Protein AF-A0A9E2XCJ7-F1 (afdb_monomer_lite)

Foldseek 3Di:
DDPPDPPDPPVQVVVQVVVQCVCCVPPVDGSFNCQFQLQVVDDDPVCVVQVWHWDKDWPDWDADPQRKIKTWIWTWIQHPQWIKTWIFIWMAGNVRDITTPDTPGIGTPDGRDVDPPDPDDPPDDDDD

Secondary structure (DSSP, 8-state):
----------HHHHHHHHHHHHHHHHH---HHHHHHHHTTT---HHHHHTT-EEEEEEEEEEE-TTS-EEEEEEEEEEETTEEEEEEEEEEE-TT--EEEEEEEEEEEEEE------PPP---PPP--

Structure (mmCIF, N/CA/C/O backbone):
data_AF-A0A9E2XCJ7-F1
#
_entry.id   AF-A0A9E2XCJ7-F1
#
loop_
_atom_site.group_PDB
_atom_site.id
_atom_site.type_symbol
_atom_site.label_atom_id
_atom_site.label_alt_id
_atom_site.label_comp_id
_atom_site.label_asym_id
_atom_site.label_entity_id
_atom_site.label_seq_id
_atom_site.pdbx_PDB_ins_code
_atom_site.Cartn_x
_atom_site.Cartn_y
_atom_site.Cartn_z
_atom_site.occupancy
_atom_site.B_iso_or_equiv
_atom_site.auth_seq_id
_atom_site.auth_comp_id
_atom_site.auth_asym_id
_atom_site.auth_atom_id
_atom_site.pdbx_PDB_model_num
ATOM 1 N N . MET A 1 1 ? 29.376 -7.593 33.443 1.00 41.00 1 MET A N 1
ATOM 2 C CA . MET A 1 1 ? 28.528 -6.391 33.308 1.00 41.00 1 MET A CA 1
ATOM 3 C C . MET A 1 1 ? 27.822 -6.497 31.973 1.00 41.00 1 MET A C 1
ATOM 5 O O . MET A 1 1 ? 28.352 -6.059 30.962 1.00 41.00 1 MET A O 1
ATOM 9 N N . GLU A 1 2 ? 26.688 -7.189 31.967 1.00 42.97 2 GLU A N 1
ATOM 10 C CA . GLU A 1 2 ? 25.799 -7.286 30.813 1.00 42.97 2 GLU A CA 1
ATOM 11 C C . GLU A 1 2 ? 24.868 -6.076 30.839 1.00 42.97 2 GLU A C 1
ATOM 13 O O . GLU A 1 2 ? 24.058 -5.928 31.752 1.00 42.97 2 GLU A O 1
ATOM 18 N N . ALA A 1 3 ? 24.995 -5.190 29.855 1.00 46.09 3 ALA A N 1
ATOM 19 C CA . ALA A 1 3 ? 23.937 -4.240 29.560 1.00 46.09 3 ALA A CA 1
ATOM 20 C C . ALA A 1 3 ? 22.889 -4.992 28.733 1.00 46.09 3 ALA A C 1
ATOM 22 O O . ALA A 1 3 ? 23.031 -5.135 27.517 1.00 46.09 3 ALA A O 1
ATOM 23 N N . SER A 1 4 ? 21.871 -5.515 29.419 1.00 49.62 4 SER A N 1
ATOM 24 C CA . SER A 1 4 ? 20.641 -5.993 28.792 1.00 49.62 4 SER A CA 1
ATOM 25 C C . SER A 1 4 ? 20.048 -4.839 27.990 1.00 49.62 4 SER A C 1
ATOM 27 O O . SER A 1 4 ? 19.541 -3.873 28.554 1.00 49.62 4 SER A O 1
ATOM 29 N N . ARG A 1 5 ? 20.165 -4.899 26.662 1.00 51.66 5 ARG A N 1
ATOM 30 C CA . ARG A 1 5 ? 19.358 -4.057 25.784 1.00 51.66 5 ARG A CA 1
ATOM 31 C C . ARG A 1 5 ? 17.934 -4.584 25.901 1.00 51.66 5 ARG A C 1
ATOM 33 O O . ARG A 1 5 ? 17.638 -5.640 25.353 1.00 51.66 5 ARG A O 1
ATOM 40 N N . GLU A 1 6 ? 17.082 -3.877 26.637 1.00 45.69 6 GLU A N 1
ATOM 41 C CA . GLU A 1 6 ? 15.632 -4.010 26.508 1.00 45.69 6 GLU A CA 1
ATOM 42 C C . GLU A 1 6 ? 15.285 -3.848 25.024 1.00 45.69 6 GLU A C 1
ATOM 44 O O . GLU A 1 6 ? 15.324 -2.747 24.468 1.00 45.69 6 GLU A O 1
ATOM 49 N N . ALA A 1 7 ? 15.016 -4.966 24.353 1.00 46.31 7 ALA A N 1
ATOM 50 C CA . ALA A 1 7 ? 14.388 -4.948 23.050 1.00 46.31 7 ALA A CA 1
ATOM 51 C C . ALA A 1 7 ? 12.980 -4.396 23.274 1.00 46.31 7 ALA A C 1
ATOM 53 O O . ALA A 1 7 ? 12.128 -5.072 23.851 1.00 46.31 7 ALA A O 1
ATOM 54 N N . LYS A 1 8 ? 12.750 -3.140 22.879 1.00 44.44 8 LYS A N 1
ATOM 55 C CA . LYS A 1 8 ? 11.389 -2.612 22.780 1.00 44.44 8 LYS A CA 1
ATOM 56 C C . LYS A 1 8 ? 10.577 -3.593 21.921 1.00 44.44 8 LYS A C 1
ATOM 58 O O . LYS A 1 8 ? 11.112 -4.039 20.902 1.00 44.44 8 LYS A O 1
ATOM 63 N N . PRO A 1 9 ? 9.339 -3.945 22.311 1.00 49.00 9 PRO A N 1
ATOM 64 C CA . PRO A 1 9 ? 8.481 -4.755 21.458 1.00 49.00 9 PRO A CA 1
ATOM 65 C C . PRO A 1 9 ? 8.407 -4.093 20.082 1.00 49.00 9 PRO A C 1
ATOM 67 O O . PRO A 1 9 ? 8.345 -2.865 19.977 1.00 49.00 9 PRO A O 1
ATOM 70 N N . ASN A 1 10 ? 8.522 -4.906 19.036 1.00 59.38 10 ASN A N 1
ATOM 71 C CA . ASN A 1 10 ? 8.609 -4.440 17.660 1.00 59.38 10 ASN A CA 1
ATOM 72 C C . ASN A 1 10 ? 7.191 -4.099 17.169 1.00 59.38 10 ASN A C 1
ATOM 74 O O . ASN A 1 10 ? 6.634 -4.790 16.324 1.00 59.38 10 ASN A O 1
ATOM 78 N N . THR A 1 11 ? 6.594 -3.058 17.756 1.00 68.31 11 THR A N 1
ATOM 79 C CA . THR A 1 11 ? 5.179 -2.667 17.624 1.00 68.31 11 THR A CA 1
ATOM 80 C C . THR A 1 11 ? 4.733 -2.503 16.171 1.00 68.31 11 THR A C 1
ATOM 82 O O . THR A 1 11 ? 3.592 -2.795 15.841 1.00 68.31 11 THR A O 1
ATOM 85 N N . SER A 1 12 ? 5.663 -2.133 15.286 1.00 72.06 12 SER A N 1
ATOM 86 C CA . SER A 1 12 ? 5.444 -2.027 13.837 1.00 72.06 12 SER A CA 1
ATOM 87 C C . SER A 1 12 ? 4.940 -3.332 13.197 1.00 72.06 12 SER A C 1
ATOM 89 O O . SER A 1 12 ? 4.043 -3.307 12.356 1.00 72.06 12 SER A O 1
ATOM 91 N N . LEU A 1 13 ? 5.465 -4.487 13.633 1.00 76.62 13 LEU A N 1
ATOM 92 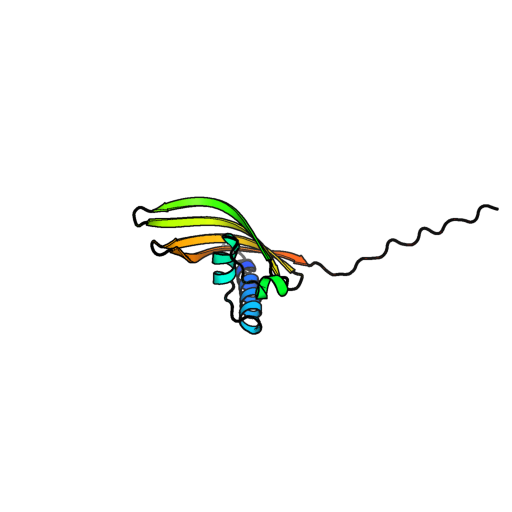C CA . LEU A 1 13 ? 5.038 -5.802 13.135 1.00 76.62 13 LEU A CA 1
ATOM 93 C C . LEU A 1 13 ? 3.681 -6.232 13.707 1.00 76.62 13 LEU A C 1
ATOM 95 O O . LEU A 1 13 ? 2.923 -6.932 13.044 1.00 76.62 13 LEU A O 1
ATOM 99 N N . GLU A 1 14 ? 3.368 -5.827 14.936 1.00 85.94 14 GLU A N 1
ATOM 100 C CA . GLU A 1 14 ? 2.078 -6.139 15.559 1.00 85.94 14 GLU A CA 1
ATOM 101 C C . GLU A 1 14 ? 0.955 -5.322 14.906 1.00 85.94 14 GLU A C 1
ATOM 103 O O . GLU A 1 14 ? -0.092 -5.868 14.556 1.00 85.94 14 GLU A O 1
ATOM 108 N N . ASP A 1 15 ? 1.194 -4.030 14.667 1.00 89.50 15 ASP A N 1
ATOM 109 C CA . ASP A 1 15 ? 0.244 -3.140 14.001 1.00 89.50 15 ASP A CA 1
ATOM 110 C C . ASP A 1 15 ? -0.040 -3.582 12.558 1.00 89.50 15 ASP A C 1
ATOM 112 O O . ASP A 1 15 ? -1.198 -3.586 12.128 1.00 89.50 15 ASP A O 1
ATOM 116 N N . SER A 1 16 ? 0.991 -3.987 11.806 1.00 93.12 16 SER A N 1
ATOM 117 C CA . SER A 1 16 ? 0.807 -4.484 10.439 1.00 93.12 16 SER A CA 1
ATOM 118 C C . SER A 1 16 ? 0.022 -5.798 10.411 1.00 93.12 16 SER A C 1
ATOM 120 O O . SER A 1 16 ? -0.873 -5.944 9.577 1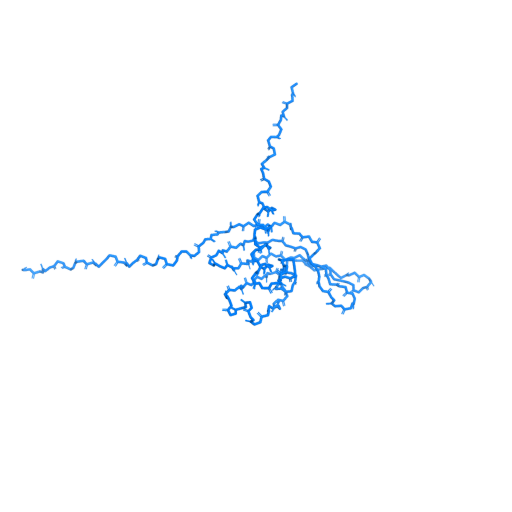.00 93.12 16 SER A O 1
ATOM 122 N N . GLN A 1 17 ? 0.256 -6.708 11.364 1.00 95.00 17 GLN A N 1
ATOM 123 C CA . GLN A 1 17 ? -0.505 -7.955 11.468 1.00 95.00 17 GLN A CA 1
ATOM 124 C C . GLN A 1 17 ? -1.984 -7.706 11.789 1.00 95.00 17 GLN A C 1
ATOM 126 O O . GLN A 1 17 ? -2.857 -8.301 11.162 1.00 95.00 17 GLN A O 1
ATOM 131 N N . ILE A 1 18 ? -2.295 -6.788 12.710 1.00 94.19 18 ILE A N 1
ATOM 132 C CA . ILE A 1 18 ? -3.686 -6.434 13.045 1.00 94.19 18 ILE A CA 1
ATOM 133 C C . ILE A 1 18 ? -4.427 -5.905 11.809 1.00 94.19 18 ILE A C 1
ATOM 135 O O . ILE A 1 18 ? -5.575 -6.280 11.544 1.00 94.19 18 ILE A O 1
ATOM 139 N N . VAL A 1 19 ? -3.773 -5.033 11.036 1.00 95.56 19 VAL A N 1
ATOM 140 C CA . VAL A 1 19 ? -4.353 -4.484 9.806 1.00 95.56 19 VAL A CA 1
ATOM 141 C C . VAL A 1 19 ? -4.505 -5.573 8.741 1.00 95.56 19 VAL A C 1
ATOM 143 O O . VAL A 1 19 ? -5.553 -5.628 8.089 1.00 95.56 19 VAL A O 1
ATOM 146 N N . HIS A 1 20 ? -3.515 -6.459 8.592 1.00 97.06 20 HIS A N 1
ATOM 147 C CA . HIS A 1 20 ? -3.593 -7.623 7.708 1.00 97.06 20 HIS A CA 1
ATOM 148 C C . HIS A 1 20 ? -4.801 -8.498 8.062 1.00 97.06 20 HIS A C 1
ATOM 150 O O . HIS A 1 20 ? -5.640 -8.758 7.200 1.00 97.06 20 HIS A O 1
ATOM 156 N N . ASP A 1 21 ? -4.953 -8.890 9.326 1.00 97.19 21 ASP A N 1
ATOM 157 C CA . ASP A 1 21 ? -6.041 -9.760 9.780 1.00 97.19 21 ASP A CA 1
ATOM 158 C C . ASP A 1 21 ? -7.415 -9.133 9.516 1.00 97.19 21 ASP A C 1
ATOM 160 O O . ASP A 1 21 ? -8.335 -9.803 9.036 1.00 97.19 21 ASP A O 1
ATOM 164 N N . TYR A 1 22 ? -7.561 -7.827 9.765 1.00 95.38 22 TYR A N 1
ATOM 165 C CA . TYR A 1 22 ? -8.789 -7.093 9.463 1.00 95.38 22 TYR A CA 1
ATOM 166 C C . TYR A 1 22 ? -9.114 -7.094 7.960 1.00 95.38 22 TYR A C 1
ATOM 168 O O . TYR A 1 22 ? -10.251 -7.387 7.562 1.00 95.38 22 TYR A O 1
ATOM 176 N N . LEU A 1 23 ? -8.125 -6.779 7.116 1.00 96.75 23 LEU A N 1
ATOM 177 C CA . LEU A 1 23 ? -8.280 -6.765 5.660 1.00 96.75 23 LEU A CA 1
ATOM 178 C C . LEU A 1 23 ? -8.637 -8.153 5.132 1.00 96.75 23 LEU A C 1
ATOM 180 O O . LEU A 1 23 ? -9.576 -8.305 4.340 1.00 96.75 23 LEU A O 1
ATOM 184 N N . PHE A 1 24 ? -7.942 -9.175 5.618 1.00 96.94 24 PHE A N 1
ATOM 185 C CA . PHE A 1 24 ? -8.118 -10.538 5.160 1.00 96.94 24 PHE A CA 1
ATOM 186 C C . PHE A 1 24 ? -9.464 -11.114 5.605 1.00 96.94 24 PHE A C 1
ATOM 188 O O . PHE A 1 24 ? -10.179 -11.712 4.797 1.00 96.94 24 PHE A O 1
ATOM 195 N N . ALA A 1 25 ? -9.875 -10.877 6.853 1.00 96.75 25 ALA A N 1
ATOM 196 C CA . ALA A 1 25 ? -11.157 -11.347 7.370 1.00 96.75 25 ALA A CA 1
ATOM 197 C C . ALA A 1 25 ? -12.355 -10.730 6.629 1.00 96.75 25 ALA A C 1
ATOM 199 O O . ALA A 1 25 ? -13.347 -11.421 6.380 1.00 96.75 25 ALA A O 1
ATOM 200 N N . ARG A 1 26 ? -12.279 -9.442 6.264 1.00 95.94 26 ARG A N 1
ATOM 201 C CA . ARG A 1 26 ? -13.427 -8.695 5.722 1.00 95.94 26 ARG A CA 1
ATOM 202 C C . ARG A 1 26 ? -13.441 -8.581 4.200 1.00 95.94 26 ARG A C 1
ATOM 204 O O . ARG A 1 26 ? -14.515 -8.584 3.595 1.00 95.94 26 ARG A O 1
ATOM 211 N N . TYR A 1 27 ? -12.272 -8.486 3.577 1.00 95.62 27 TYR A N 1
ATOM 212 C CA . TYR A 1 27 ? -12.139 -8.229 2.143 1.00 95.62 27 TYR A CA 1
ATOM 213 C C . TYR A 1 27 ? -11.387 -9.322 1.390 1.00 95.62 27 TYR A C 1
ATOM 215 O O . TYR A 1 27 ? -11.465 -9.318 0.164 1.00 95.62 27 TYR A O 1
ATOM 223 N N . ARG A 1 28 ? -10.754 -10.277 2.094 1.00 96.25 28 ARG A N 1
ATOM 224 C CA . ARG A 1 28 ? -9.896 -11.324 1.505 1.00 96.25 28 ARG A CA 1
ATOM 225 C C . ARG A 1 28 ? -8.719 -10.734 0.724 1.00 96.25 28 ARG A C 1
ATOM 227 O O . ARG A 1 28 ? -8.366 -11.231 -0.336 1.00 96.25 28 ARG A O 1
ATOM 234 N N . VAL A 1 29 ? -8.152 -9.654 1.254 1.00 96.12 29 VAL A N 1
ATOM 235 C CA . VAL A 1 29 ? -7.010 -8.932 0.686 1.00 96.12 29 VAL A CA 1
ATOM 236 C C . VAL A 1 29 ? -5.895 -8.942 1.723 1.00 96.12 29 VAL A C 1
ATOM 238 O O . VAL A 1 29 ? -6.164 -8.643 2.886 1.00 96.12 29 VAL A O 1
ATOM 241 N N . ALA A 1 30 ? -4.679 -9.308 1.319 1.00 96.31 30 ALA A N 1
ATOM 242 C CA . ALA A 1 30 ? -3.499 -9.195 2.169 1.00 96.31 30 ALA A CA 1
ATOM 243 C C . ALA A 1 30 ? -3.067 -7.722 2.283 1.00 96.31 30 ALA A C 1
ATOM 245 O O . ALA A 1 30 ? -3.264 -6.933 1.352 1.00 96.31 30 ALA A O 1
ATOM 246 N N . LEU A 1 31 ? -2.480 -7.335 3.419 1.00 97.00 31 LEU A N 1
ATOM 247 C CA . LEU A 1 31 ? -1.943 -5.979 3.594 1.00 97.00 31 LEU A CA 1
ATOM 248 C C . LEU A 1 31 ? -0.854 -5.681 2.555 1.00 97.00 31 LEU A C 1
ATOM 250 O O . LEU A 1 31 ? -0.786 -4.583 2.011 1.00 97.00 31 LEU A O 1
ATOM 254 N N . GLU A 1 32 ? -0.035 -6.678 2.262 1.00 96.56 32 GLU A N 1
ATOM 255 C CA . GLU A 1 32 ? 1.092 -6.626 1.348 1.00 96.56 32 GLU A CA 1
ATOM 256 C C . GLU A 1 32 ? 0.642 -6.289 -0.074 1.00 96.56 32 GLU A C 1
ATOM 258 O O . GLU A 1 32 ? 1.144 -5.332 -0.663 1.00 96.56 32 GLU A O 1
ATOM 263 N N . ASP A 1 33 ? -0.376 -6.992 -0.576 1.00 96.62 33 ASP A N 1
ATOM 264 C CA . ASP A 1 33 ? -0.973 -6.721 -1.886 1.00 96.62 33 ASP A CA 1
ATOM 265 C C . ASP A 1 33 ? -1.579 -5.315 -1.928 1.00 96.62 33 ASP A C 1
ATOM 267 O O . ASP A 1 33 ? -1.363 -4.552 -2.873 1.00 96.62 33 ASP A O 1
ATOM 271 N N . LEU A 1 34 ? -2.309 -4.929 -0.874 1.00 97.38 34 LEU A N 1
ATOM 272 C CA . LEU A 1 34 ? -2.899 -3.596 -0.785 1.00 97.38 34 LEU A CA 1
ATOM 273 C C . LEU A 1 34 ? -1.832 -2.496 -0.863 1.00 97.38 34 LEU A C 1
ATOM 275 O O . LEU A 1 34 ? -2.042 -1.498 -1.550 1.00 97.38 34 LEU A O 1
ATOM 279 N N . LEU A 1 35 ? -0.705 -2.650 -0.169 1.00 97.50 35 LEU A N 1
ATOM 280 C CA . LEU A 1 35 ? 0.376 -1.664 -0.170 1.00 97.50 35 LEU A CA 1
ATOM 281 C C . LEU A 1 35 ? 1.159 -1.668 -1.494 1.00 97.50 35 LEU A C 1
ATOM 283 O O . LEU A 1 35 ? 1.466 -0.596 -2.026 1.00 97.50 35 LEU A O 1
ATOM 287 N N . ALA A 1 36 ? 1.433 -2.840 -2.071 1.00 97.19 36 ALA A N 1
ATOM 288 C CA . ALA A 1 36 ? 2.178 -2.970 -3.324 1.00 97.19 36 ALA A CA 1
ATOM 289 C C . ALA A 1 36 ? 1.435 -2.341 -4.515 1.00 97.19 36 ALA A C 1
ATOM 291 O O . ALA A 1 36 ? 2.021 -1.570 -5.283 1.00 97.19 36 ALA A O 1
ATOM 292 N N . TYR A 1 37 ? 0.132 -2.606 -4.639 1.00 96.69 37 TYR A N 1
ATOM 293 C CA . TYR A 1 37 ? -0.705 -2.040 -5.701 1.00 96.69 37 TYR A CA 1
ATOM 294 C C . TYR A 1 37 ? -1.205 -0.633 -5.361 1.00 96.69 37 TYR A C 1
ATOM 296 O O . TYR A 1 37 ? -1.185 0.264 -6.208 1.00 96.69 37 TYR A O 1
ATOM 304 N N . GLY A 1 38 ? -1.572 -0.391 -4.101 1.00 96.62 38 GLY A N 1
ATOM 305 C CA . GLY A 1 38 ? -2.050 0.911 -3.647 1.00 96.62 38 GLY A CA 1
ATOM 306 C C . GLY A 1 38 ? -0.995 2.010 -3.755 1.00 96.62 38 GLY A C 1
ATOM 307 O O . GLY A 1 38 ? -1.337 3.150 -4.064 1.00 96.62 38 GLY A O 1
ATOM 308 N N . SER A 1 39 ? 0.292 1.683 -3.587 1.00 96.62 39 SER A N 1
ATOM 309 C CA . SER A 1 39 ? 1.388 2.642 -3.802 1.00 96.62 39 SER A CA 1
ATOM 310 C C . SER A 1 39 ? 1.551 3.076 -5.265 1.00 96.62 39 SER A C 1
ATOM 312 O O . SER A 1 39 ? 2.028 4.180 -5.521 1.00 96.62 39 SER A O 1
ATOM 314 N N . ALA A 1 40 ? 1.076 2.267 -6.217 1.00 95.38 40 ALA A N 1
ATOM 315 C CA . ALA A 1 40 ? 0.974 2.615 -7.635 1.00 95.38 40 ALA A CA 1
ATOM 316 C C . ALA A 1 40 ? -0.354 3.316 -7.995 1.00 95.38 40 ALA A C 1
ATOM 318 O O . ALA A 1 40 ? -0.626 3.564 -9.169 1.00 95.38 40 ALA A O 1
ATOM 319 N N . GLY A 1 41 ? -1.199 3.625 -7.005 1.00 94.12 41 GLY A N 1
ATOM 320 C CA . GLY A 1 41 ? -2.523 4.210 -7.219 1.00 94.12 41 GLY A CA 1
ATOM 321 C C . GLY A 1 41 ? -3.586 3.202 -7.663 1.00 94.12 41 GLY A C 1
ATOM 322 O O . GLY A 1 41 ? -4.666 3.609 -8.086 1.00 94.12 41 GLY A O 1
ATOM 323 N N . VAL A 1 42 ? -3.306 1.899 -7.567 1.00 93.56 42 VAL A N 1
ATOM 324 C CA . VAL A 1 42 ? -4.246 0.836 -7.933 1.00 93.56 42 VAL A CA 1
ATOM 325 C C . VAL A 1 42 ? -4.900 0.295 -6.667 1.00 93.56 42 VAL A C 1
ATOM 327 O O . VAL A 1 42 ? -4.319 -0.494 -5.927 1.00 93.56 42 VAL A O 1
ATOM 330 N N . VAL A 1 43 ? -6.138 0.715 -6.414 1.00 92.44 43 VAL A N 1
ATOM 331 C CA . VAL A 1 43 ? -6.973 0.204 -5.319 1.00 92.44 43 VAL A CA 1
ATOM 332 C C . VAL A 1 43 ? -8.321 -0.209 -5.899 1.00 92.44 43 VAL A C 1
ATOM 334 O O . VAL A 1 43 ? -8.887 0.489 -6.736 1.00 92.44 43 VAL A O 1
ATOM 337 N N . SER A 1 44 ? -8.847 -1.365 -5.487 1.00 92.75 44 SER A N 1
ATOM 338 C CA . SER A 1 44 ? -10.155 -1.802 -5.983 1.00 92.75 44 SER A CA 1
ATOM 339 C C . SER A 1 44 ? -11.274 -0.880 -5.490 1.00 92.75 44 SER A C 1
ATOM 341 O O . SER A 1 44 ? -11.302 -0.484 -4.321 1.00 92.75 44 SER A O 1
ATOM 343 N N . LEU A 1 45 ? -12.264 -0.629 -6.351 1.00 91.31 45 LEU A N 1
ATOM 344 C CA . LEU A 1 45 ? -13.408 0.237 -6.042 1.00 91.31 45 LEU A CA 1
ATOM 345 C C . LEU A 1 45 ? -14.139 -0.178 -4.752 1.00 91.31 45 LEU A C 1
ATOM 347 O O . LEU A 1 45 ? -14.613 0.668 -3.999 1.00 91.31 45 LEU A O 1
ATOM 351 N N . LYS A 1 46 ? -14.208 -1.485 -4.465 1.00 93.31 46 LYS A N 1
ATOM 352 C CA . LYS A 1 46 ? -14.826 -2.022 -3.243 1.00 93.31 46 LYS A CA 1
ATOM 353 C C . LYS A 1 46 ? -14.110 -1.541 -1.976 1.00 93.31 46 LYS A C 1
ATOM 355 O O . LYS A 1 46 ? -14.770 -1.238 -0.986 1.00 93.31 46 LYS A O 1
ATOM 360 N N . LEU A 1 47 ? -12.777 -1.495 -1.995 1.00 94.69 47 LEU A N 1
ATOM 361 C CA . LEU A 1 47 ? -11.979 -1.023 -0.862 1.00 94.69 47 LEU A CA 1
ATOM 362 C C . LEU A 1 47 ? -12.108 0.495 -0.710 1.00 94.69 47 LEU A C 1
ATOM 364 O O . LEU A 1 47 ? -12.322 0.975 0.402 1.00 94.69 47 LEU A O 1
ATOM 368 N N . GLU A 1 48 ? -12.092 1.237 -1.819 1.00 93.50 48 GLU A N 1
ATOM 369 C CA . GLU A 1 48 ? -12.301 2.689 -1.796 1.00 93.50 48 GLU A CA 1
ATOM 370 C C . GLU A 1 48 ? -13.677 3.068 -1.232 1.00 93.50 48 GLU A C 1
ATOM 372 O O . GLU A 1 48 ? -13.782 3.949 -0.375 1.00 93.50 48 GLU A O 1
ATOM 377 N N . GLN A 1 49 ? -14.736 2.363 -1.650 1.00 93.81 49 GLN A N 1
ATOM 378 C CA . GLN A 1 49 ? -16.093 2.530 -1.117 1.00 93.81 49 GLN A CA 1
ATOM 379 C C . GLN A 1 49 ? -16.191 2.171 0.369 1.00 93.81 49 GLN A C 1
ATOM 381 O O . GLN A 1 49 ? -16.997 2.753 1.091 1.00 93.81 49 GLN A O 1
ATOM 386 N N . ALA A 1 50 ? -15.353 1.247 0.845 1.00 93.38 50 ALA A N 1
ATOM 387 C CA . ALA A 1 50 ? -15.229 0.919 2.262 1.00 93.38 50 ALA A CA 1
ATOM 388 C C . ALA A 1 50 ? -14.399 1.947 3.059 1.00 93.38 50 ALA A C 1
ATOM 390 O O . ALA A 1 50 ? -14.155 1.746 4.250 1.00 93.38 50 ALA A O 1
ATOM 391 N N . GLY A 1 51 ? -13.958 3.038 2.422 1.00 93.88 51 GLY A N 1
ATOM 392 C CA . GLY A 1 51 ? -13.158 4.088 3.046 1.00 93.88 51 GLY A CA 1
ATOM 393 C C . GLY A 1 51 ? -11.678 3.737 3.196 1.00 93.88 51 GLY A C 1
ATOM 394 O O . GLY A 1 51 ? -10.965 4.458 3.890 1.00 93.88 51 GLY A O 1
ATOM 395 N N . ILE A 1 52 ? -11.209 2.659 2.560 1.00 96.19 52 ILE A N 1
ATOM 396 C CA . ILE A 1 52 ? -9.797 2.274 2.568 1.00 96.19 52 ILE A CA 1
ATOM 397 C C . ILE A 1 52 ? -9.075 3.084 1.499 1.00 96.19 52 ILE A C 1
ATOM 399 O O . ILE A 1 52 ? -9.440 3.035 0.324 1.00 96.19 52 ILE A O 1
ATOM 403 N N . ARG A 1 53 ? -8.057 3.845 1.902 1.00 96.31 53 ARG A N 1
ATOM 404 C CA . ARG A 1 53 ? -7.293 4.710 0.996 1.00 96.31 53 ARG A CA 1
ATOM 405 C C . ARG A 1 53 ? -5.805 4.541 1.229 1.00 96.31 53 ARG A C 1
ATOM 407 O O . ARG A 1 53 ? -5.350 4.637 2.364 1.00 96.31 53 ARG A O 1
ATOM 414 N N . VAL A 1 54 ? -5.066 4.362 0.140 1.00 97.44 54 VAL A N 1
ATOM 415 C CA . VAL A 1 54 ? -3.602 4.360 0.128 1.00 97.44 54 VAL A CA 1
ATOM 416 C C . VAL A 1 54 ? -3.146 5.623 -0.590 1.00 97.44 54 VAL A C 1
ATOM 418 O O . VAL A 1 54 ? -3.616 5.925 -1.686 1.00 97.44 54 VAL A O 1
ATOM 421 N N . ARG A 1 55 ? -2.257 6.390 0.038 1.00 97.00 55 ARG A N 1
ATOM 422 C CA . ARG A 1 55 ? -1.581 7.531 -0.586 1.00 97.00 55 ARG A CA 1
ATOM 423 C C . ARG A 1 55 ? -0.090 7.340 -0.417 1.00 97.00 55 ARG A C 1
ATOM 425 O O . ARG A 1 55 ? 0.370 7.287 0.716 1.00 97.00 55 ARG A O 1
ATOM 432 N N . ALA A 1 56 ? 0.642 7.261 -1.519 1.00 97.62 56 ALA A N 1
ATOM 433 C CA . ALA A 1 56 ? 2.082 7.051 -1.495 1.00 97.62 56 ALA A CA 1
ATOM 434 C C . ALA A 1 56 ? 2.814 8.066 -2.374 1.00 97.62 56 ALA A C 1
ATOM 436 O O . ALA A 1 56 ? 2.328 8.446 -3.441 1.00 97.62 56 ALA A O 1
ATOM 437 N N . GLY A 1 57 ? 3.999 8.470 -1.927 1.00 96.88 57 GLY A N 1
ATOM 438 C CA . GLY A 1 57 ? 5.030 9.082 -2.752 1.00 96.88 57 GLY A CA 1
ATOM 439 C C . GLY A 1 57 ? 6.086 8.043 -3.128 1.00 96.88 57 GLY A C 1
ATOM 440 O O . GLY A 1 57 ? 6.368 7.122 -2.365 1.00 96.88 57 GLY A O 1
ATOM 441 N N . CYS A 1 58 ? 6.673 8.170 -4.319 1.00 97.50 58 CYS A N 1
ATOM 442 C CA . CYS A 1 58 ? 7.852 7.395 -4.705 1.00 97.50 58 CYS A CA 1
ATOM 443 C C . CYS A 1 58 ? 9.104 8.170 -4.286 1.00 97.50 58 CYS A C 1
ATOM 445 O O . CYS A 1 58 ? 9.324 9.284 -4.761 1.00 97.50 58 CYS A O 1
ATOM 447 N N . LEU A 1 59 ? 9.913 7.585 -3.406 1.00 97.06 59 LEU A N 1
ATOM 448 C CA . LEU A 1 59 ? 11.157 8.176 -2.912 1.00 97.06 59 LEU A CA 1
ATOM 449 C C . LEU A 1 59 ? 12.345 7.820 -3.803 1.00 97.06 59 LEU A C 1
ATOM 451 O O . LEU A 1 59 ? 13.193 8.663 -4.081 1.00 97.06 59 LEU A O 1
ATOM 455 N N . GLN A 1 60 ? 12.403 6.565 -4.242 1.00 96.69 60 GLN A N 1
ATOM 456 C CA . GLN A 1 60 ? 13.492 6.040 -5.056 1.00 96.69 60 GLN A CA 1
ATOM 457 C C . GLN A 1 60 ? 12.956 4.999 -6.031 1.00 96.69 60 GLN A C 1
ATOM 459 O O . GLN A 1 60 ? 12.006 4.284 -5.722 1.00 96.69 60 GLN A O 1
ATOM 464 N N . ARG A 1 61 ? 13.591 4.918 -7.200 1.00 96.88 61 ARG A N 1
ATOM 465 C CA . ARG A 1 61 ? 13.310 3.931 -8.236 1.00 96.88 61 ARG A CA 1
ATOM 466 C C . ARG A 1 61 ? 14.620 3.479 -8.872 1.00 96.88 61 ARG A C 1
ATOM 468 O O . ARG A 1 61 ? 15.441 4.320 -9.231 1.00 96.88 61 ARG A O 1
ATOM 475 N N . GLU A 1 62 ? 14.784 2.177 -9.038 1.00 97.31 62 GLU A N 1
ATOM 476 C CA . GLU A 1 62 ? 15.950 1.550 -9.653 1.00 97.31 62 GLU A CA 1
ATOM 477 C C . GLU A 1 62 ? 15.496 0.457 -10.616 1.00 97.31 62 GLU A C 1
ATOM 479 O O . GLU A 1 62 ? 14.717 -0.421 -10.250 1.00 97.31 62 GLU A O 1
ATOM 484 N N . ARG A 1 63 ? 15.962 0.536 -11.864 1.00 96.62 63 ARG A N 1
ATOM 485 C CA . ARG A 1 63 ? 15.668 -0.462 -12.890 1.00 96.62 63 ARG A CA 1
ATOM 486 C C . ARG A 1 63 ? 16.831 -1.435 -12.996 1.00 96.62 63 ARG A C 1
ATOM 488 O O . ARG A 1 63 ? 17.973 -0.997 -13.090 1.00 96.62 63 ARG A O 1
ATOM 495 N N . HIS A 1 64 ? 16.512 -2.719 -13.023 1.00 93.62 64 HIS A N 1
ATOM 496 C CA . HIS A 1 64 ? 17.474 -3.808 -13.120 1.00 93.62 64 HIS A CA 1
ATOM 497 C C . HIS A 1 64 ? 17.654 -4.251 -14.574 1.00 93.62 64 HIS A C 1
ATOM 499 O O . HIS A 1 64 ? 16.772 -4.055 -15.417 1.00 93.62 64 HIS A O 1
ATOM 505 N N . ASP A 1 65 ? 18.805 -4.856 -14.867 1.00 94.25 65 ASP A N 1
ATOM 506 C CA . ASP A 1 65 ? 19.160 -5.331 -16.213 1.00 94.25 65 ASP A CA 1
ATOM 507 C C . ASP A 1 65 ? 18.254 -6.475 -16.704 1.00 94.25 65 ASP A C 1
ATOM 509 O O . ASP A 1 65 ? 18.109 -6.682 -17.908 1.00 94.25 65 ASP A O 1
ATOM 513 N N . ASP A 1 66 ? 17.612 -7.195 -15.780 1.00 91.88 66 ASP A N 1
ATOM 514 C CA . ASP A 1 66 ? 16.630 -8.248 -16.065 1.00 91.88 66 ASP A CA 1
ATOM 515 C C . ASP A 1 66 ? 15.238 -7.705 -16.439 1.00 91.88 66 ASP A C 1
ATOM 517 O O . ASP A 1 66 ? 14.325 -8.475 -16.733 1.00 91.88 66 ASP A O 1
ATOM 521 N N . GLY A 1 67 ? 15.074 -6.378 -16.462 1.00 92.75 67 GLY A N 1
ATOM 522 C CA . GLY A 1 67 ? 13.812 -5.704 -16.747 1.00 92.75 67 GLY A CA 1
ATOM 523 C C . GLY A 1 67 ? 12.975 -5.384 -15.508 1.00 92.75 67 GLY A C 1
ATOM 524 O O . GLY A 1 67 ? 12.015 -4.618 -15.636 1.00 92.75 67 GLY A O 1
ATOM 525 N N . GLY A 1 68 ? 13.361 -5.884 -14.331 1.00 95.56 68 GLY A N 1
ATOM 526 C CA . GLY A 1 68 ? 12.707 -5.611 -13.059 1.00 95.56 68 GLY A CA 1
ATOM 527 C C . GLY A 1 68 ? 12.868 -4.165 -12.582 1.00 95.56 68 GLY A C 1
ATOM 528 O O . GLY A 1 68 ? 13.714 -3.396 -13.052 1.00 95.56 68 GLY A O 1
ATOM 529 N N . LEU A 1 69 ? 12.033 -3.776 -11.624 1.00 97.19 69 LEU A N 1
ATOM 530 C CA . LEU A 1 69 ? 11.982 -2.431 -11.063 1.00 97.19 69 LEU A CA 1
ATOM 531 C C . LEU A 1 69 ? 11.834 -2.490 -9.544 1.00 97.19 69 LEU A C 1
ATOM 533 O O . LEU A 1 69 ? 10.797 -2.920 -9.048 1.00 97.19 69 LEU A O 1
ATOM 537 N N . SER A 1 70 ? 12.825 -1.978 -8.820 1.00 97.19 70 SER A N 1
ATOM 538 C CA . SER A 1 70 ? 12.724 -1.729 -7.381 1.00 97.19 70 SER A CA 1
ATOM 539 C C . SER A 1 70 ? 12.274 -0.298 -7.119 1.00 97.19 70 SER A C 1
ATOM 541 O O . SER A 1 70 ? 12.810 0.651 -7.694 1.00 97.19 70 SER A O 1
ATOM 543 N N . GLU A 1 71 ? 11.330 -0.123 -6.204 1.00 98.12 71 GLU A N 1
ATOM 544 C CA . GLU A 1 71 ? 10.827 1.179 -5.782 1.00 98.12 71 GLU A CA 1
ATOM 545 C C . GLU A 1 71 ? 10.756 1.260 -4.257 1.00 98.12 71 GLU A C 1
ATOM 547 O O . GLU A 1 71 ? 10.334 0.318 -3.590 1.00 98.12 71 GLU A O 1
ATOM 552 N N . LEU A 1 72 ? 11.150 2.404 -3.699 1.00 98.25 72 LEU A N 1
ATOM 553 C CA . LEU A 1 72 ? 10.948 2.731 -2.290 1.00 98.25 72 LEU A CA 1
ATOM 554 C C . LEU A 1 72 ? 9.857 3.791 -2.195 1.00 98.25 72 LEU A C 1
ATOM 556 O O . LEU A 1 72 ? 9.975 4.862 -2.795 1.00 98.25 72 LEU A O 1
ATOM 560 N N . HIS A 1 73 ? 8.829 3.514 -1.405 1.00 98.06 73 HIS A N 1
ATOM 561 C CA . HIS A 1 73 ? 7.700 4.409 -1.195 1.00 98.06 73 HIS A CA 1
ATOM 562 C C . HIS A 1 73 ? 7.529 4.748 0.280 1.00 98.06 73 HIS A C 1
ATOM 564 O O . HIS A 1 73 ? 7.801 3.925 1.155 1.00 98.06 73 HIS A O 1
ATOM 570 N N . ASP A 1 74 ? 7.013 5.939 0.556 1.00 97.81 74 ASP A N 1
ATOM 571 C CA . ASP A 1 74 ? 6.414 6.276 1.842 1.00 97.81 74 ASP A CA 1
ATOM 572 C C . ASP A 1 74 ? 5.014 6.852 1.654 1.00 97.81 74 ASP A C 1
ATOM 574 O O . ASP A 1 74 ? 4.627 7.276 0.561 1.00 97.81 74 ASP A O 1
ATOM 578 N N . GLY A 1 75 ? 4.202 6.788 2.702 1.00 97.19 75 GLY A N 1
ATOM 579 C CA . GLY A 1 75 ? 2.809 7.155 2.554 1.00 97.19 75 GLY A CA 1
ATOM 580 C C . GLY A 1 75 ? 1.943 6.907 3.768 1.00 97.19 75 GLY A C 1
ATOM 581 O O . GLY A 1 75 ? 2.422 6.647 4.874 1.00 97.19 75 GLY A O 1
ATOM 582 N N . THR A 1 76 ? 0.638 7.003 3.532 1.00 97.69 76 THR A N 1
ATOM 583 C CA . THR A 1 76 ? -0.391 6.720 4.524 1.00 97.69 76 THR A CA 1
ATOM 584 C C . THR A 1 76 ? -1.425 5.720 4.021 1.00 97.69 76 THR A C 1
ATOM 586 O O . THR A 1 76 ? -1.824 5.724 2.853 1.00 97.69 76 THR A O 1
ATOM 589 N N . LEU A 1 77 ? -1.872 4.868 4.940 1.00 97.44 77 LEU A N 1
ATOM 590 C CA . LEU A 1 77 ? -3.013 3.974 4.798 1.00 97.44 77 LEU A CA 1
ATOM 591 C C . LEU A 1 77 ? -4.104 4.435 5.767 1.00 97.44 77 LEU A C 1
ATOM 593 O O . LEU A 1 77 ? -3.912 4.400 6.981 1.00 97.44 77 LEU A O 1
ATOM 597 N N . SER A 1 78 ? -5.256 4.839 5.241 1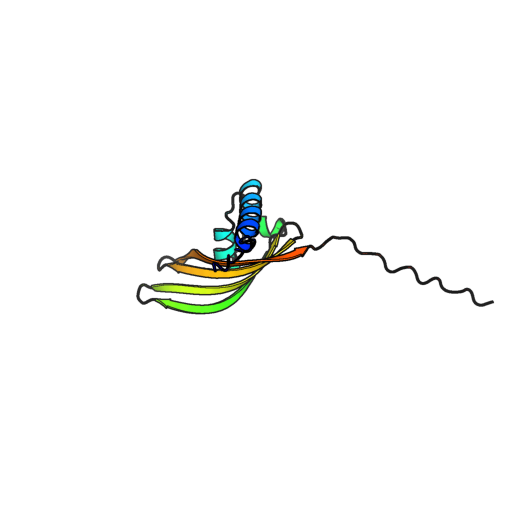.00 96.38 78 SER A N 1
ATOM 598 C CA . SER A 1 78 ? -6.454 5.106 6.039 1.00 96.38 78 SER A CA 1
ATOM 599 C C . SER A 1 78 ? -7.390 3.905 5.960 1.00 96.38 78 SER A C 1
ATOM 601 O O . SER A 1 78 ? -7.736 3.467 4.863 1.00 96.38 78 SER A O 1
ATOM 603 N N . ILE A 1 79 ? -7.789 3.364 7.111 1.00 95.06 79 ILE A N 1
ATOM 604 C CA . ILE A 1 79 ? -8.624 2.166 7.223 1.00 95.06 79 ILE A CA 1
ATOM 605 C C . ILE A 1 79 ? -9.423 2.186 8.526 1.00 95.06 79 ILE A C 1
ATOM 607 O O . ILE A 1 79 ? -8.874 2.420 9.595 1.00 95.06 79 ILE A O 1
ATOM 611 N N . ALA A 1 80 ? -10.736 1.942 8.443 1.00 91.25 80 ALA A N 1
ATOM 612 C CA . ALA A 1 80 ? -11.626 1.867 9.611 1.00 91.25 80 ALA A CA 1
ATOM 613 C C . ALA A 1 80 ? -11.526 3.077 10.575 1.00 91.25 80 ALA A C 1
ATOM 615 O O . ALA A 1 80 ? -11.659 2.926 11.786 1.00 91.25 80 ALA A O 1
ATOM 616 N N . GLY A 1 81 ? -11.280 4.279 10.039 1.00 89.38 81 GLY A N 1
ATOM 617 C CA . GLY A 1 81 ? -11.104 5.507 10.827 1.00 89.38 81 GLY A CA 1
ATOM 618 C C . GLY A 1 81 ? -9.722 5.667 11.474 1.00 89.38 81 GLY A C 1
ATOM 619 O O . GLY A 1 81 ? -9.450 6.705 12.068 1.00 89.38 81 GLY A O 1
ATOM 620 N N . ALA A 1 82 ? -8.828 4.687 11.344 1.00 92.69 82 ALA A N 1
ATOM 621 C CA . ALA A 1 82 ? -7.426 4.805 11.722 1.00 92.69 82 ALA A CA 1
ATOM 622 C C . ALA A 1 82 ? -6.576 5.225 10.516 1.00 92.69 82 ALA A C 1
ATOM 624 O O . ALA A 1 82 ? -6.860 4.861 9.372 1.00 92.69 82 ALA A O 1
ATOM 625 N N . THR A 1 83 ? -5.515 5.986 10.774 1.00 95.81 83 THR A N 1
ATOM 626 C CA . THR A 1 83 ? -4.492 6.316 9.779 1.00 95.81 83 THR A CA 1
ATOM 627 C C . THR A 1 83 ? -3.151 5.763 10.228 1.00 95.81 83 THR A C 1
ATOM 629 O O . THR A 1 83 ? -2.692 6.050 11.333 1.00 95.81 83 THR A O 1
ATOM 632 N N . TYR A 1 84 ? -2.514 5.009 9.341 1.00 96.44 84 TYR A N 1
ATOM 633 C CA . TYR A 1 84 ? -1.183 4.443 9.505 1.00 96.44 84 TYR A CA 1
ATOM 634 C C . TYR A 1 84 ? -0.220 5.121 8.540 1.00 96.44 84 TYR A C 1
ATOM 636 O O . TYR A 1 84 ? -0.576 5.402 7.397 1.00 96.44 84 TYR A O 1
ATOM 644 N N . GLY A 1 85 ? 0.994 5.389 8.998 1.00 97.00 85 GLY A N 1
ATOM 645 C CA . GLY A 1 85 ? 2.116 5.786 8.161 1.00 97.00 85 GLY A CA 1
ATOM 646 C C . GLY A 1 85 ? 2.920 4.550 7.801 1.00 97.00 85 GLY A C 1
ATOM 647 O O . GLY A 1 85 ? 3.118 3.689 8.658 1.00 97.00 85 GLY A O 1
ATOM 648 N N . PHE A 1 86 ? 3.386 4.469 6.560 1.00 97.12 86 PHE A N 1
ATOM 649 C CA . PHE A 1 86 ? 4.213 3.358 6.111 1.00 97.12 86 PHE A CA 1
ATOM 650 C C . PHE A 1 86 ? 5.418 3.820 5.296 1.00 97.12 86 PHE A C 1
ATOM 652 O O . PHE A 1 86 ? 5.401 4.880 4.663 1.00 97.12 86 PHE A O 1
ATOM 659 N N . ARG A 1 87 ? 6.442 2.968 5.272 1.00 97.75 87 ARG A N 1
ATOM 660 C CA . ARG A 1 87 ? 7.524 2.974 4.289 1.00 97.75 87 ARG A CA 1
ATOM 661 C C . ARG A 1 87 ? 7.734 1.548 3.793 1.00 97.75 87 ARG A C 1
ATOM 663 O O . ARG A 1 87 ? 7.855 0.636 4.604 1.00 97.75 87 ARG A O 1
ATOM 670 N N . ILE A 1 88 ? 7.767 1.367 2.477 1.00 97.56 88 ILE A N 1
ATOM 671 C CA . ILE A 1 88 ? 7.790 0.050 1.832 1.00 97.56 88 ILE A CA 1
ATOM 672 C C . ILE A 1 88 ? 8.765 0.002 0.663 1.00 97.56 88 ILE A C 1
ATOM 674 O O . ILE A 1 88 ? 8.905 0.985 -0.066 1.00 97.56 88 ILE A O 1
ATOM 678 N N . ALA A 1 89 ? 9.378 -1.159 0.455 1.00 97.75 89 ALA A N 1
ATOM 679 C CA . ALA A 1 89 ? 10.043 -1.497 -0.793 1.00 97.75 89 ALA A CA 1
ATOM 680 C C . ALA A 1 89 ? 9.116 -2.386 -1.629 1.00 97.75 89 ALA A C 1
ATOM 682 O O . ALA A 1 89 ? 8.583 -3.380 -1.135 1.00 97.75 89 ALA A O 1
ATOM 683 N N . VAL A 1 90 ? 8.925 -2.031 -2.893 1.00 97.88 90 VAL A N 1
ATOM 684 C CA . VAL A 1 90 ? 8.131 -2.788 -3.864 1.00 97.88 90 VAL A CA 1
ATOM 685 C C . VAL A 1 90 ? 9.051 -3.201 -4.996 1.00 97.88 90 VAL A C 1
ATOM 687 O O . VAL A 1 90 ? 9.883 -2.410 -5.438 1.00 97.88 90 VAL A O 1
ATOM 690 N N . PHE A 1 91 ? 8.891 -4.425 -5.476 1.00 97.62 91 PHE A N 1
ATOM 691 C CA . PHE A 1 91 ? 9.517 -4.859 -6.712 1.00 97.62 91 PHE A CA 1
ATOM 692 C C . PHE A 1 91 ? 8.438 -5.166 -7.747 1.00 97.62 91 PHE A C 1
ATOM 694 O O . PHE A 1 91 ? 7.378 -5.700 -7.423 1.00 97.62 91 PHE A O 1
ATOM 701 N N . THR A 1 92 ? 8.704 -4.778 -8.988 1.00 97.50 92 THR A N 1
ATOM 702 C CA . THR A 1 92 ? 7.924 -5.161 -10.165 1.00 97.50 92 THR A CA 1
ATOM 703 C C . THR A 1 92 ? 8.805 -6.024 -11.047 1.00 97.50 92 THR A C 1
ATOM 705 O O . THR A 1 92 ? 9.906 -5.592 -11.387 1.00 97.50 92 THR A O 1
ATOM 708 N N . ASP A 1 93 ? 8.357 -7.221 -11.403 1.00 95.50 93 ASP A N 1
ATOM 709 C CA . ASP A 1 93 ? 9.117 -8.080 -12.310 1.00 95.50 93 ASP A CA 1
ATOM 710 C C . ASP A 1 93 ? 8.985 -7.660 -13.783 1.00 95.50 93 ASP A C 1
ATOM 712 O O . ASP A 1 93 ? 8.334 -6.669 -14.126 1.00 95.50 93 ASP A O 1
ATOM 716 N N . ALA A 1 94 ? 9.661 -8.403 -14.661 1.00 93.50 94 ALA A N 1
ATOM 717 C CA . ALA A 1 94 ? 9.643 -8.151 -16.098 1.00 93.50 94 ALA A CA 1
ATOM 718 C C . ALA A 1 94 ? 8.259 -8.376 -16.737 1.00 93.50 94 ALA A C 1
ATOM 720 O O . ALA A 1 94 ? 7.983 -7.792 -17.788 1.00 93.50 94 ALA A O 1
ATOM 721 N N . ASP A 1 95 ? 7.395 -9.175 -16.102 1.00 94.38 95 ASP A N 1
ATOM 722 C CA . ASP A 1 95 ? 6.021 -9.435 -16.540 1.00 94.38 95 ASP A CA 1
ATOM 723 C C . ASP A 1 95 ? 5.042 -8.351 -16.041 1.00 94.38 95 ASP A C 1
ATOM 725 O O . ASP A 1 95 ? 3.909 -8.256 -16.519 1.00 94.38 95 ASP A O 1
ATOM 729 N N . GLY A 1 96 ? 5.499 -7.467 -15.147 1.00 92.56 96 GLY A N 1
ATOM 730 C CA . GLY A 1 96 ? 4.733 -6.348 -14.607 1.00 92.56 96 GLY A CA 1
ATOM 731 C C . GLY A 1 96 ? 4.008 -6.661 -13.298 1.00 92.56 96 GLY A C 1
ATOM 732 O O . GLY A 1 96 ? 3.282 -5.797 -12.797 1.00 92.56 96 GLY A O 1
ATOM 733 N N . GLU A 1 97 ? 4.204 -7.851 -12.730 1.00 94.69 97 GLU A N 1
ATOM 734 C CA . GLU A 1 97 ? 3.621 -8.236 -11.447 1.00 94.69 97 GLU A CA 1
ATOM 735 C C . GLU A 1 97 ? 4.326 -7.494 -10.309 1.00 94.69 97 GLU A C 1
ATOM 737 O O . GLU A 1 97 ? 5.557 -7.421 -10.252 1.00 94.69 97 GLU A O 1
ATOM 742 N N . ARG A 1 98 ? 3.536 -6.915 -9.397 1.00 95.88 98 ARG A N 1
ATOM 743 C CA . ARG A 1 98 ? 4.033 -6.102 -8.278 1.00 95.88 98 ARG A CA 1
ATOM 744 C C . ARG A 1 98 ? 3.907 -6.856 -6.970 1.00 95.88 98 ARG A C 1
ATOM 746 O O . ARG A 1 98 ? 2.838 -7.363 -6.645 1.00 95.88 98 ARG A O 1
ATOM 753 N N . TYR A 1 99 ? 4.964 -6.824 -6.170 1.00 94.56 99 TYR A N 1
ATOM 754 C CA . TYR A 1 99 ? 4.979 -7.434 -4.849 1.00 94.56 99 TYR A CA 1
ATOM 755 C C . TYR A 1 99 ? 5.708 -6.568 -3.830 1.00 94.56 99 TYR A C 1
ATOM 757 O O . TYR A 1 99 ? 6.666 -5.852 -4.137 1.00 94.56 99 TYR A O 1
ATOM 765 N N . LEU A 1 100 ? 5.236 -6.639 -2.587 1.00 96.56 100 LEU A N 1
ATOM 766 C CA . LEU A 1 100 ? 5.910 -6.019 -1.460 1.00 96.56 100 LEU A CA 1
ATOM 767 C C . LEU A 1 100 ? 7.200 -6.800 -1.175 1.00 96.56 100 LEU A C 1
ATOM 769 O O . LEU A 1 100 ? 7.146 -7.951 -0.751 1.00 96.56 100 LEU A O 1
ATOM 773 N N . ALA A 1 101 ? 8.349 -6.178 -1.420 1.00 95.31 101 ALA A N 1
ATOM 774 C CA . ALA A 1 101 ? 9.652 -6.773 -1.145 1.00 95.31 101 ALA A CA 1
ATOM 775 C C . ALA A 1 101 ? 10.036 -6.624 0.333 1.00 95.31 101 ALA A C 1
ATOM 777 O O . ALA A 1 101 ? 10.623 -7.537 0.908 1.00 95.31 101 ALA A O 1
ATOM 778 N N . ASP A 1 102 ? 9.700 -5.481 0.943 1.00 95.56 102 ASP A N 1
ATOM 779 C CA . ASP A 1 102 ? 9.954 -5.227 2.361 1.00 95.56 102 ASP A CA 1
ATOM 780 C C . ASP A 1 102 ? 8.970 -4.204 2.955 1.00 95.56 102 ASP A C 1
ATOM 782 O O . ASP A 1 102 ? 8.582 -3.230 2.298 1.00 95.56 102 ASP A O 1
ATOM 786 N N . LEU A 1 103 ? 8.611 -4.401 4.226 1.00 94.88 103 LEU A N 1
ATOM 787 C CA . LEU A 1 103 ? 7.840 -3.460 5.040 1.00 94.88 103 LEU A CA 1
ATOM 788 C C . LEU A 1 103 ? 8.786 -2.775 6.030 1.00 94.88 103 LEU A C 1
ATOM 790 O O . LEU A 1 103 ? 8.978 -3.229 7.155 1.00 94.88 103 LEU A O 1
ATOM 794 N N . VAL A 1 104 ? 9.374 -1.662 5.596 1.00 94.31 104 VAL A N 1
ATOM 795 C CA . VAL A 1 104 ? 10.448 -0.969 6.324 1.00 94.31 104 VAL A CA 1
ATOM 796 C C . VAL A 1 104 ? 9.946 -0.316 7.616 1.00 94.31 104 VAL A C 1
ATOM 798 O O . VAL A 1 104 ? 10.626 -0.352 8.639 1.00 94.31 104 VAL A O 1
ATOM 801 N N . ASP A 1 105 ? 8.780 0.331 7.568 1.00 94.50 105 ASP A N 1
ATOM 802 C CA . ASP A 1 105 ? 8.144 0.970 8.725 1.00 94.50 105 ASP A CA 1
ATOM 803 C C . ASP A 1 105 ? 6.625 0.922 8.560 1.00 94.50 105 ASP A C 1
ATOM 805 O O . ASP A 1 105 ? 6.110 1.133 7.458 1.00 94.50 105 ASP A O 1
ATOM 809 N N . PHE A 1 106 ? 5.909 0.679 9.652 1.00 95.38 106 PHE A N 1
ATOM 810 C CA . PHE A 1 106 ? 4.454 0.699 9.694 1.00 95.38 106 PHE A CA 1
ATOM 811 C C . PHE A 1 106 ? 4.005 1.111 11.090 1.00 95.38 106 PHE A C 1
ATOM 813 O O . PHE A 1 106 ? 4.332 0.457 12.073 1.00 95.38 106 PHE A O 1
ATOM 820 N N . LYS A 1 107 ? 3.284 2.227 11.210 1.00 93.56 107 LYS A N 1
ATOM 821 C CA . LYS A 1 107 ? 2.903 2.741 12.531 1.00 93.56 107 LYS A CA 1
ATOM 822 C C . LYS A 1 107 ? 1.611 3.539 12.518 1.00 93.56 107 LYS A C 1
ATOM 824 O O . LYS A 1 107 ? 1.341 4.247 11.544 1.00 93.56 107 LYS A O 1
ATOM 829 N N . PRO A 1 108 ? 0.835 3.506 13.608 1.00 93.75 108 PRO A N 1
ATOM 830 C CA . PRO A 1 108 ? -0.334 4.355 13.757 1.00 93.75 108 PRO A CA 1
ATOM 831 C C . PRO A 1 108 ? 0.085 5.829 13.833 1.00 93.75 108 PRO A C 1
ATOM 833 O O . PRO A 1 108 ? 0.995 6.201 14.573 1.00 93.75 108 PRO A O 1
ATOM 836 N N . LEU A 1 109 ? -0.600 6.681 13.071 1.00 92.25 109 LEU A N 1
ATOM 837 C CA . LEU A 1 109 ? -0.452 8.140 13.119 1.00 92.25 109 LEU A CA 1
ATOM 838 C C . LEU A 1 109 ? -1.598 8.816 13.875 1.00 92.25 109 LEU A C 1
ATOM 840 O O . LEU A 1 109 ? -1.422 9.915 14.394 1.00 92.25 109 LEU A O 1
ATOM 844 N N . GLY A 1 110 ? -2.767 8.179 13.946 1.00 85.06 110 GLY A N 1
ATOM 845 C CA . GLY A 1 110 ? -3.918 8.722 14.655 1.00 85.06 110 GLY A CA 1
ATOM 846 C C . GLY A 1 110 ? -5.235 8.068 14.257 1.00 85.06 110 GLY A C 1
ATOM 847 O O . GLY A 1 110 ? -5.291 7.220 13.366 1.00 85.06 110 GLY A O 1
ATOM 848 N N . TRP A 1 111 ? -6.295 8.496 14.934 1.00 81.38 111 TRP A N 1
ATOM 849 C CA . TRP A 1 111 ? -7.656 7.999 14.766 1.00 81.38 111 TRP A CA 1
ATOM 850 C C . TRP A 1 111 ? -8.554 9.203 14.498 1.00 81.38 111 TRP A C 1
ATOM 852 O O . TRP A 1 111 ? -8.550 10.159 15.276 1.00 81.38 111 TRP A O 1
ATOM 862 N N . GLU A 1 112 ? -9.330 9.167 13.422 1.00 69.00 112 GLU A N 1
ATOM 863 C CA . GLU A 1 112 ? -10.417 10.115 13.212 1.00 69.00 112 GLU A CA 1
ATOM 864 C C . GLU A 1 112 ? -11.599 9.664 14.072 1.00 69.00 112 GLU A C 1
ATOM 866 O O . GLU A 1 112 ? -12.444 8.868 13.659 1.00 69.00 112 GLU A O 1
ATOM 871 N N . THR A 1 113 ? -11.656 10.142 15.316 1.00 57.94 113 THR A N 1
ATOM 872 C CA . THR A 1 113 ? -12.871 10.004 16.115 1.00 57.94 113 THR A CA 1
ATOM 873 C C . THR A 1 113 ? -13.866 11.036 15.596 1.00 57.94 113 THR A C 1
ATOM 875 O O . THR A 1 113 ? -13.621 12.238 15.631 1.00 57.94 113 THR A O 1
ATOM 878 N N . GLY A 1 114 ? -15.004 10.579 15.073 1.00 57.53 114 GLY A N 1
ATOM 879 C CA . GLY A 1 114 ? -16.065 11.434 14.523 1.00 57.53 114 GLY A CA 1
ATOM 880 C C . GLY A 1 114 ? -16.768 12.346 15.542 1.00 57.53 114 GLY A C 1
ATOM 881 O O . GLY A 1 114 ? -17.912 12.733 15.318 1.00 57.53 114 GLY A O 1
ATOM 882 N N . VAL A 1 115 ? -16.134 12.685 16.668 1.00 51.28 115 VAL A N 1
ATOM 883 C CA . VAL A 1 115 ? -16.662 13.652 17.630 1.00 51.28 115 VAL A CA 1
ATOM 884 C C . VAL A 1 115 ? -16.265 15.049 17.169 1.00 51.28 115 VAL A C 1
ATOM 886 O O . VAL A 1 115 ? -15.237 15.598 17.561 1.00 51.28 115 VAL A O 1
ATOM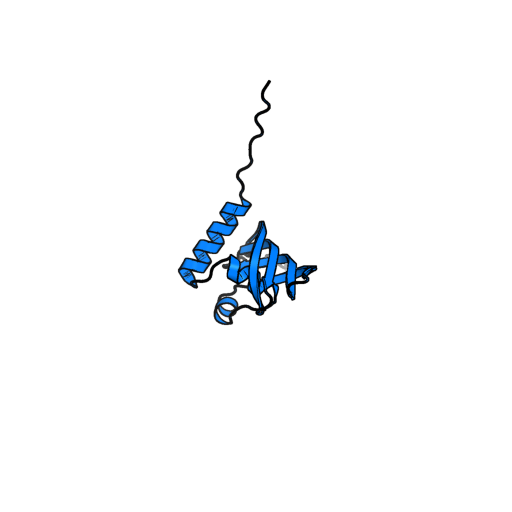 889 N N . GLN A 1 116 ? -17.116 15.651 16.344 1.00 55.88 116 GLN A N 1
ATOM 890 C CA . GLN A 1 116 ? -17.141 17.103 16.240 1.00 55.88 116 GLN A CA 1
ATOM 891 C C . GLN A 1 116 ? -17.742 17.649 17.537 1.00 55.88 116 GLN A C 1
ATOM 893 O O . GLN A 1 116 ? -18.949 17.569 17.757 1.00 55.88 116 GLN A O 1
ATOM 898 N N . VAL A 1 117 ? -16.899 18.177 18.425 1.00 52.31 117 VAL A N 1
ATOM 899 C CA . VAL A 1 117 ? -17.380 18.987 19.547 1.00 52.31 117 VAL A CA 1
ATOM 900 C C . VAL A 1 117 ? -17.956 20.258 18.932 1.00 52.31 117 VAL A C 1
ATOM 902 O O . VAL A 1 117 ? -17.213 21.058 18.362 1.00 52.31 117 VAL A O 1
ATOM 905 N N . ALA A 1 118 ? -19.281 20.419 18.982 1.00 51.22 118 ALA A N 1
ATOM 906 C CA . ALA A 1 118 ? -19.918 21.662 18.568 1.00 51.22 118 ALA A CA 1
ATOM 907 C C . ALA A 1 118 ? -19.250 22.831 19.319 1.00 51.22 118 ALA A C 1
ATOM 909 O O . ALA A 1 118 ? -19.026 22.714 20.530 1.00 51.22 118 ALA A O 1
ATOM 910 N N . PRO A 1 119 ? -18.895 23.940 18.644 1.00 49.06 119 PRO A N 1
ATOM 911 C CA . PRO A 1 119 ? -18.386 25.104 1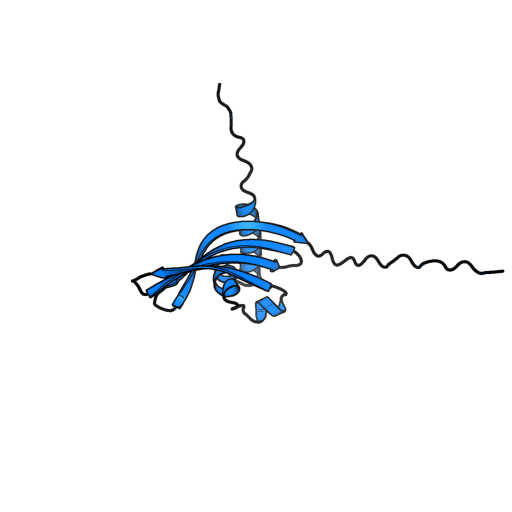9.349 1.00 49.06 119 PRO A CA 1
ATOM 912 C C . PRO A 1 119 ? -19.445 25.547 20.360 1.00 49.06 119 PRO A C 1
ATOM 914 O O . PRO A 1 119 ? -20.618 25.672 20.010 1.00 49.06 119 PRO A O 1
ATOM 917 N N . ALA A 1 120 ? -19.029 25.739 21.615 1.00 52.44 120 ALA A N 1
ATOM 918 C CA . ALA A 1 120 ? -19.893 26.262 22.662 1.00 52.44 120 ALA A CA 1
ATOM 919 C C . ALA A 1 120 ? -20.565 27.539 22.147 1.00 52.44 120 ALA A C 1
ATOM 921 O O . ALA A 1 120 ? -19.882 28.493 21.761 1.00 52.44 120 ALA A O 1
ATOM 922 N N . GLU A 1 121 ? -21.894 27.519 22.086 1.00 51.84 121 GLU A N 1
ATOM 923 C CA . GLU A 1 121 ? -22.698 28.653 21.661 1.00 51.84 121 GLU A CA 1
ATOM 924 C C . GLU A 1 121 ? -22.303 29.855 22.523 1.00 51.84 121 GLU A C 1
ATOM 926 O O . GLU A 1 121 ? -22.394 29.832 23.754 1.00 51.84 121 GLU A O 1
ATOM 931 N N . ARG A 1 122 ? -21.740 30.881 21.881 1.00 48.47 122 ARG A N 1
ATOM 932 C CA . ARG A 1 122 ? -21.296 32.096 22.558 1.00 48.47 122 ARG A CA 1
ATOM 933 C C . ARG A 1 122 ? -22.564 32.816 23.011 1.00 48.47 122 ARG A C 1
ATOM 935 O O . ARG A 1 122 ? -23.192 33.494 22.204 1.00 48.47 122 ARG A O 1
ATOM 942 N N . ALA A 1 123 ? -22.948 32.631 24.273 1.00 58.66 123 ALA A N 1
ATOM 943 C CA . ALA A 1 123 ? -24.042 33.367 24.888 1.00 58.66 123 ALA A CA 1
ATOM 944 C C . ALA A 1 123 ? -23.810 34.867 24.665 1.00 58.66 123 ALA A C 1
ATOM 946 O O . ALA A 1 123 ? -22.818 35.437 25.127 1.00 58.66 123 ALA A O 1
ATOM 947 N N . VAL A 1 124 ? -24.694 35.480 23.884 1.00 64.44 124 VAL A N 1
ATOM 948 C CA . VAL A 1 124 ? -24.718 36.922 23.656 1.00 64.44 124 VAL A CA 1
ATOM 949 C C . VAL A 1 124 ? -25.289 37.541 24.933 1.00 64.44 124 VAL A C 1
ATOM 951 O O . VAL A 1 124 ? -26.405 37.175 25.301 1.00 64.44 124 VAL A O 1
ATOM 954 N N . PRO A 1 125 ? -24.574 38.416 25.660 1.00 58.56 125 PRO A N 1
ATOM 955 C CA . PRO A 1 125 ? -25.199 39.125 26.764 1.00 58.56 125 PRO A CA 1
ATOM 956 C C . PRO A 1 125 ? -26.221 40.115 26.192 1.00 58.56 125 PRO A C 1
ATOM 958 O O . PRO A 1 125 ? -25.876 40.944 25.347 1.00 58.56 125 PRO A O 1
ATOM 961 N N . GLU A 1 126 ? -27.475 40.006 26.640 1.00 55.44 126 GLU A N 1
ATOM 962 C CA . GLU A 1 126 ? -28.494 41.038 26.438 1.00 55.44 126 GLU A CA 1
ATOM 963 C C . GLU A 1 126 ? -27.957 42.382 26.943 1.00 55.44 126 GLU A C 1
ATOM 965 O O . GLU A 1 126 ? -27.571 42.518 28.106 1.00 55.44 126 GLU A O 1
ATOM 970 N N . ALA A 1 127 ? -27.917 43.373 26.054 1.00 57.12 127 ALA A N 1
ATOM 971 C CA . ALA A 1 127 ? -27.688 44.758 26.425 1.00 57.12 127 ALA A CA 1
ATOM 972 C C . ALA A 1 127 ? -29.024 45.360 26.882 1.00 57.12 127 ALA A C 1
ATOM 974 O O . ALA A 1 127 ? -29.938 45.520 26.070 1.00 57.12 127 ALA A O 1
ATOM 975 N N . GLY A 1 128 ? -29.119 45.646 28.182 1.00 55.12 128 GLY A N 1
ATOM 976 C CA . GLY A 1 128 ? -30.096 46.576 28.754 1.00 55.12 128 GLY A 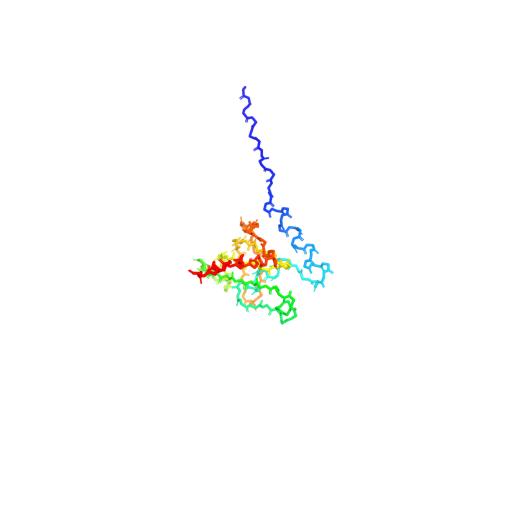CA 1
ATOM 977 C C . GLY A 1 128 ? -29.582 48.009 28.750 1.00 55.12 128 GLY A C 1
ATOM 978 O O . GLY A 1 128 ? -28.347 48.196 28.640 1.00 55.12 128 GLY A O 1
#

pLDDT: mean 85.69, std 17.83, range [41.0, 98.25]

Radius of gyration: 20.73 Å; chains: 1; bounding box: 59×58×50 Å

Sequence (128 aa):
MEASREAKPNTSLEDSQIVHDYLFARYRVALEDLLAYGSAGVVSLKLEQAGIRVRAGCLQRERHDDGGLSELHDGTLSIAGATYGFRIAVFTDADGERYLADLVDFKPLGWETGVQVAPAERAVPEAG